Protein AF-A0A3D8Y677-F1 (afdb_monomer_lite)

Structure (mmCIF, N/CA/C/O backbone):
data_AF-A0A3D8Y677-F1
#
_entry.id   AF-A0A3D8Y677-F1
#
loop_
_atom_site.group_PDB
_atom_site.id
_atom_site.type_symbol
_atom_site.label_atom_id
_atom_site.label_alt_id
_atom_site.label_comp_id
_atom_site.label_asym_id
_atom_site.label_entity_id
_atom_site.label_seq_id
_atom_site.pdbx_PDB_ins_code
_atom_site.Cartn_x
_atom_site.Cartn_y
_atom_site.Cartn_z
_atom_site.occupancy
_atom_site.B_iso_or_equiv
_atom_site.auth_seq_id
_atom_site.auth_comp_id
_atom_site.auth_asym_id
_atom_site.auth_atom_id
_atom_site.pdbx_PDB_model_num
ATOM 1 N N . MET A 1 1 ? 23.833 13.601 5.632 1.00 62.75 1 MET A N 1
ATOM 2 C CA . MET A 1 1 ? 23.548 13.917 4.213 1.00 62.75 1 MET A CA 1
ATOM 3 C C . MET A 1 1 ? 23.800 12.700 3.325 1.00 62.75 1 MET A C 1
ATOM 5 O O . MET A 1 1 ? 22.921 12.336 2.561 1.00 62.75 1 MET A O 1
ATOM 9 N N . GLU A 1 2 ? 24.917 11.999 3.527 1.00 74.69 2 GLU A N 1
ATOM 10 C CA . GLU A 1 2 ? 25.313 10.793 2.782 1.00 74.69 2 GLU A CA 1
ATOM 11 C C . GLU A 1 2 ? 24.288 9.637 2.808 1.00 74.69 2 GLU A C 1
ATOM 13 O O . GLU A 1 2 ? 23.887 9.161 1.751 1.00 74.69 2 GLU A O 1
ATOM 18 N N . LYS A 1 3 ? 23.751 9.259 3.982 1.00 78.69 3 LYS A N 1
ATOM 19 C CA . LYS A 1 3 ? 22.740 8.181 4.108 1.00 78.69 3 LYS A CA 1
ATOM 20 C C . LYS A 1 3 ? 21.454 8.449 3.307 1.00 78.69 3 LYS A C 1
ATOM 22 O O . LYS A 1 3 ? 20.905 7.535 2.703 1.00 78.69 3 LYS A O 1
ATOM 27 N N . LYS A 1 4 ? 20.982 9.705 3.264 1.00 79.94 4 LYS A N 1
ATOM 28 C CA . LYS A 1 4 ? 19.792 10.083 2.472 1.00 79.94 4 LYS A CA 1
ATOM 29 C C . LYS A 1 4 ? 20.047 9.923 0.973 1.00 79.94 4 LYS A C 1
ATOM 31 O O . LYS A 1 4 ? 19.182 9.424 0.267 1.00 79.94 4 LYS A O 1
ATOM 36 N N . MET A 1 5 ? 21.235 10.312 0.513 1.00 83.94 5 MET A N 1
ATOM 37 C CA . MET A 1 5 ? 21.633 10.174 -0.889 1.00 83.94 5 MET A CA 1
ATOM 38 C C . MET A 1 5 ? 21.782 8.702 -1.293 1.00 83.94 5 MET A C 1
ATOM 40 O O . MET A 1 5 ? 21.284 8.306 -2.341 1.00 83.94 5 MET A O 1
ATOM 44 N N . GLN A 1 6 ? 22.383 7.873 -0.433 1.00 85.88 6 GLN A N 1
ATOM 45 C CA . GLN A 1 6 ? 22.476 6.427 -0.659 1.00 85.88 6 GLN A CA 1
ATOM 46 C C . GLN A 1 6 ? 21.091 5.769 -0.736 1.00 85.88 6 GLN A C 1
ATOM 48 O O . GLN A 1 6 ? 20.845 4.963 -1.627 1.00 85.88 6 GLN A O 1
ATOM 53 N N . MET A 1 7 ? 20.159 6.143 0.148 1.00 86.06 7 MET A N 1
ATOM 54 C CA . MET A 1 7 ? 18.782 5.642 0.085 1.00 86.06 7 MET A CA 1
ATOM 55 C C . MET A 1 7 ? 18.056 6.093 -1.181 1.00 86.06 7 MET A C 1
ATOM 57 O O . MET A 1 7 ? 17.383 5.276 -1.801 1.00 86.06 7 MET A O 1
ATOM 61 N N . ALA A 1 8 ? 18.223 7.348 -1.605 1.00 86.19 8 ALA A N 1
ATOM 62 C CA . ALA A 1 8 ? 17.647 7.826 -2.860 1.00 86.19 8 A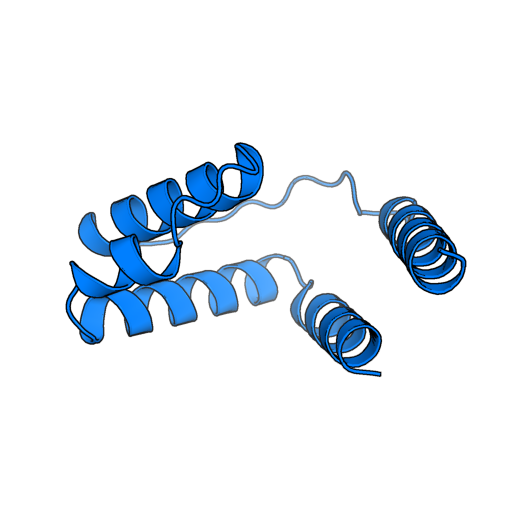LA A CA 1
ATOM 63 C C . ALA A 1 8 ? 18.128 6.991 -4.061 1.00 86.19 8 ALA A C 1
ATOM 65 O O . ALA A 1 8 ? 17.302 6.542 -4.849 1.00 86.19 8 ALA A O 1
ATOM 66 N N . LEU A 1 9 ? 19.430 6.690 -4.130 1.00 89.19 9 LEU A N 1
ATOM 67 C CA . LEU A 1 9 ? 20.018 5.859 -5.187 1.00 89.19 9 LEU A CA 1
ATOM 68 C C . LEU A 1 9 ? 19.463 4.421 -5.188 1.00 89.19 9 LEU A C 1
ATOM 70 O O . LEU A 1 9 ? 19.210 3.845 -6.246 1.00 89.19 9 LEU A O 1
ATOM 74 N N . VAL A 1 10 ? 19.258 3.832 -4.003 1.00 89.56 10 VAL A N 1
ATOM 75 C CA . VAL A 1 10 ? 18.655 2.495 -3.864 1.00 89.56 10 VAL A CA 1
ATOM 76 C C . VAL A 1 10 ? 17.223 2.492 -4.393 1.00 89.56 10 VAL A C 1
ATOM 78 O O . VAL A 1 10 ? 16.865 1.604 -5.165 1.00 89.56 10 VAL A O 1
ATOM 81 N N . TYR A 1 11 ? 16.417 3.486 -4.013 1.00 87.69 11 TYR A N 1
ATOM 82 C CA . TYR A 1 11 ? 15.053 3.624 -4.522 1.00 87.69 11 TYR A CA 1
ATOM 83 C C . TYR A 1 11 ? 15.043 3.819 -6.037 1.00 87.69 11 TYR A C 1
ATOM 85 O O . TYR A 1 11 ? 14.334 3.094 -6.722 1.00 87.69 11 TYR A O 1
ATOM 93 N N . GLU A 1 12 ? 15.863 4.725 -6.566 1.00 87.75 12 GLU A N 1
ATOM 94 C CA . GLU A 1 12 ? 15.979 4.967 -8.007 1.00 87.75 12 GLU A CA 1
ATOM 95 C C . GLU A 1 12 ? 16.312 3.677 -8.768 1.00 87.75 12 GLU A C 1
ATOM 97 O O . GLU A 1 12 ? 15.594 3.291 -9.686 1.00 87.75 12 GLU A O 1
ATOM 102 N N . THR A 1 13 ? 17.322 2.935 -8.308 1.00 90.44 13 THR A N 1
ATOM 103 C CA . THR A 1 13 ? 17.730 1.667 -8.928 1.00 90.44 13 THR A CA 1
ATOM 104 C C . THR A 1 13 ? 16.604 0.629 -8.911 1.00 90.44 13 THR A C 1
ATOM 106 O O . THR A 1 13 ? 16.360 -0.038 -9.916 1.00 90.44 13 THR A O 1
ATOM 109 N N . LEU A 1 14 ? 15.898 0.485 -7.784 1.00 88.56 14 LEU A N 1
ATOM 110 C CA . LEU A 1 14 ? 14.788 -0.464 -7.661 1.00 88.56 14 LEU A CA 1
ATOM 111 C C . LEU A 1 14 ? 13.611 -0.076 -8.562 1.00 88.56 14 LEU A C 1
ATOM 113 O O . LEU A 1 14 ? 13.051 -0.947 -9.226 1.00 88.56 14 LEU A O 1
ATOM 117 N N . LEU A 1 15 ? 13.270 1.213 -8.623 1.00 86.25 15 LEU A N 1
ATOM 118 C CA . LEU A 1 15 ? 12.177 1.738 -9.443 1.00 86.25 15 LEU A CA 1
ATOM 119 C C . LEU A 1 15 ? 12.475 1.675 -10.953 1.00 86.25 15 LEU A C 1
ATOM 121 O O . LEU A 1 15 ? 11.541 1.664 -11.747 1.00 86.25 15 LEU A O 1
ATOM 125 N N . CYS A 1 16 ? 13.744 1.567 -11.356 1.00 89.56 16 CYS A N 1
ATOM 126 C CA . CYS A 1 16 ? 14.146 1.310 -12.744 1.00 89.56 16 CYS A CA 1
ATOM 127 C C . CYS A 1 16 ? 14.048 -0.170 -13.166 1.00 89.56 16 CYS A C 1
ATOM 129 O O . CYS A 1 16 ? 14.348 -0.495 -14.317 1.00 89.56 16 CYS A O 1
ATOM 131 N N . SER A 1 17 ? 13.664 -1.081 -12.265 1.00 87.62 17 SER A N 1
ATOM 132 C CA . SER A 1 17 ? 13.546 -2.506 -12.596 1.00 87.62 17 SER A CA 1
ATOM 133 C C . SER A 1 17 ? 12.425 -2.7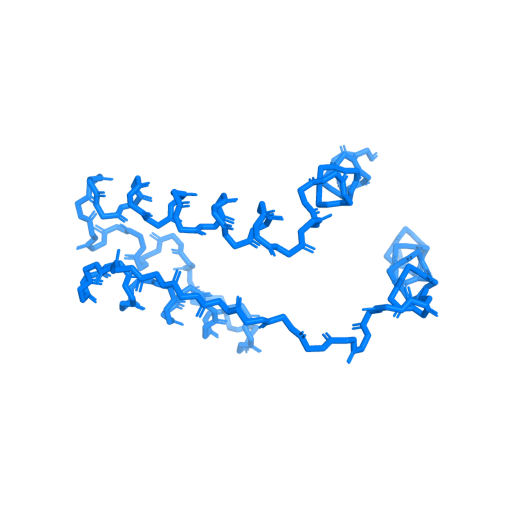55 -13.619 1.00 87.62 17 SER A C 1
ATOM 135 O O . SER A 1 17 ? 11.384 -2.092 -13.559 1.00 87.62 17 SER A O 1
ATOM 137 N N . PRO A 1 18 ? 12.581 -3.731 -14.537 1.00 86.25 18 PRO A N 1
ATOM 138 C CA . PRO A 1 18 ? 11.504 -4.133 -15.439 1.00 86.25 18 PRO A CA 1
ATOM 139 C C . PRO A 1 18 ? 10.221 -4.465 -14.667 1.00 86.25 18 PRO A C 1
ATOM 141 O O . PRO A 1 18 ? 10.278 -5.101 -13.616 1.00 86.25 18 PRO A O 1
ATOM 144 N N . GLY A 1 19 ? 9.076 -4.034 -15.190 1.00 87.81 19 GLY A N 1
ATOM 145 C CA . GLY A 1 19 ? 7.763 -4.261 -14.583 1.00 87.81 19 GLY A CA 1
ATOM 146 C C . GLY A 1 19 ? 7.282 -3.169 -13.620 1.00 87.81 19 GLY A C 1
ATOM 147 O O . GLY A 1 19 ? 6.099 -3.114 -13.305 1.00 87.81 19 GLY A O 1
ATOM 148 N N . MET A 1 20 ? 8.137 -2.228 -13.200 1.00 90.69 20 MET A N 1
ATOM 149 C CA . MET A 1 20 ? 7.734 -1.143 -12.281 1.00 90.69 20 MET A CA 1
ATOM 150 C C . MET A 1 20 ? 6.840 -0.067 -12.922 1.00 90.69 20 MET A C 1
ATOM 152 O O . MET A 1 20 ? 6.268 0.760 -12.217 1.00 90.69 20 MET A O 1
ATOM 156 N N . SER A 1 21 ? 6.717 -0.065 -14.252 1.00 88.94 21 SER A N 1
ATOM 157 C CA . SER A 1 21 ? 5.764 0.772 -15.001 1.00 88.94 21 SER A CA 1
ATOM 158 C C . SER A 1 21 ? 4.536 -0.007 -15.484 1.00 88.94 21 SER A C 1
ATOM 160 O O . SER A 1 21 ? 3.689 0.559 -16.177 1.00 88.94 21 SER A O 1
ATOM 162 N N . ASP A 1 22 ? 4.433 -1.294 -15.140 1.00 91.44 22 ASP A N 1
ATOM 163 C CA . ASP A 1 22 ? 3.307 -2.122 -15.553 1.00 91.44 22 ASP A CA 1
ATOM 164 C C . ASP A 1 22 ? 2.044 -1.714 -14.790 1.00 91.44 22 ASP A C 1
ATOM 166 O O . ASP A 1 22 ? 2.067 -1.331 -13.619 1.00 91.44 22 ASP A O 1
ATOM 170 N N . THR A 1 23 ? 0.900 -1.792 -15.467 1.00 90.31 23 THR A N 1
ATOM 171 C CA . THR A 1 23 ? -0.386 -1.472 -14.843 1.00 90.31 23 THR A CA 1
ATOM 172 C C . THR A 1 23 ? -0.920 -2.681 -14.085 1.00 90.31 23 THR A C 1
ATOM 174 O O . THR A 1 23 ? -1.085 -3.757 -14.657 1.00 90.31 23 THR A O 1
ATOM 177 N N . VAL A 1 24 ? -1.281 -2.484 -12.817 1.00 90.00 24 VAL A N 1
ATOM 178 C CA . VAL A 1 24 ? -1.935 -3.501 -11.984 1.00 90.00 24 VAL A CA 1
ATOM 179 C C . VAL A 1 24 ? -3.413 -3.156 -11.820 1.00 90.00 24 VAL A C 1
ATOM 181 O O . VAL A 1 24 ? -3.764 -2.048 -11.413 1.00 90.00 24 VAL A O 1
ATOM 184 N N . LYS A 1 25 ? -4.305 -4.111 -12.110 1.00 90.00 25 LYS A N 1
ATOM 185 C CA . LYS A 1 25 ? -5.737 -3.964 -11.823 1.00 90.00 25 LYS A CA 1
ATOM 186 C C . LYS A 1 25 ? -6.001 -4.279 -10.352 1.00 90.00 25 LYS A C 1
ATOM 188 O O . LYS A 1 25 ? -5.833 -5.416 -9.922 1.00 90.00 25 LYS A O 1
ATOM 193 N N . LEU A 1 26 ? -6.495 -3.294 -9.610 1.00 88.81 26 LEU A N 1
ATOM 194 C CA . LEU A 1 26 ? -6.919 -3.454 -8.221 1.00 88.81 26 LEU A CA 1
ATOM 195 C C . LEU A 1 26 ? -8.447 -3.364 -8.142 1.00 88.81 26 LEU A C 1
ATOM 197 O O . LEU A 1 26 ? -9.028 -2.332 -8.464 1.00 88.81 26 LEU A O 1
ATOM 201 N N . ASP A 1 27 ? -9.091 -4.457 -7.735 1.00 89.81 27 ASP A N 1
ATOM 202 C CA . ASP A 1 27 ? -10.533 -4.520 -7.468 1.00 89.81 27 ASP A CA 1
ATOM 203 C C . ASP A 1 27 ? -10.753 -4.937 -6.008 1.00 89.81 27 ASP A C 1
ATOM 205 O O . ASP A 1 27 ? -10.203 -5.947 -5.540 1.00 89.81 27 ASP A O 1
ATOM 209 N N . MET A 1 28 ? -11.463 -4.096 -5.254 1.00 88.81 28 MET A N 1
ATOM 210 C CA . MET A 1 28 ? -11.588 -4.176 -3.797 1.00 88.81 28 MET A CA 1
ATOM 211 C C . MET A 1 28 ? -12.926 -3.583 -3.349 1.00 88.81 28 MET A C 1
ATOM 213 O O . MET A 1 28 ? -13.386 -2.578 -3.889 1.00 88.81 28 MET A O 1
ATOM 217 N N . ARG A 1 29 ? -13.534 -4.170 -2.315 1.00 91.62 29 ARG A N 1
ATOM 218 C CA . ARG A 1 29 ? -14.705 -3.601 -1.634 1.00 91.62 29 ARG A CA 1
ATOM 219 C C . ARG A 1 29 ? -14.261 -3.054 -0.289 1.00 91.62 29 ARG A C 1
ATOM 221 O O . ARG A 1 29 ? -13.766 -3.815 0.531 1.00 91.62 29 ARG A O 1
ATOM 228 N N . VAL A 1 30 ? -14.440 -1.755 -0.089 1.00 91.31 30 VAL A N 1
ATOM 229 C CA . VAL A 1 30 ? -13.930 -1.025 1.078 1.00 91.31 30 VAL A CA 1
ATOM 230 C C . VAL A 1 30 ? -14.971 -0.030 1.574 1.00 91.31 30 VAL A C 1
ATOM 232 O O . VAL A 1 30 ? -15.780 0.480 0.788 1.00 91.31 30 VAL A O 1
ATOM 235 N N . SER A 1 31 ? -14.976 0.252 2.873 1.00 93.81 31 SER A N 1
ATOM 236 C CA . SER A 1 31 ? -15.879 1.238 3.452 1.00 93.81 31 SER A CA 1
ATOM 237 C C . SER A 1 31 ? -15.509 2.666 3.035 1.00 93.81 31 SER A C 1
ATOM 239 O O . SER A 1 31 ? -14.353 3.006 2.770 1.00 93.81 31 SER A O 1
ATOM 241 N N . ARG A 1 32 ? -16.510 3.557 3.023 1.00 93.94 32 ARG A N 1
ATOM 2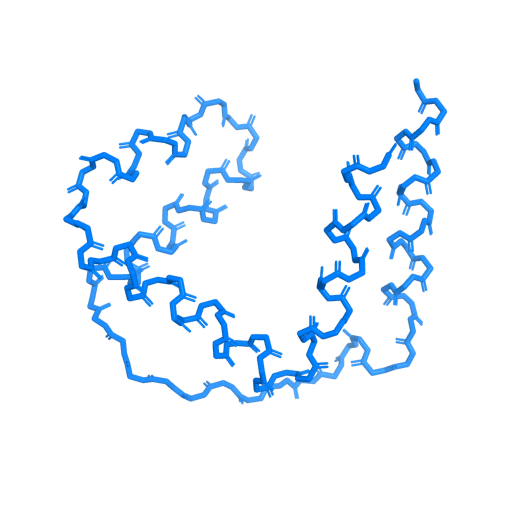42 C CA . ARG A 1 32 ? -16.279 4.992 2.781 1.00 93.94 32 ARG A CA 1
ATOM 243 C C . ARG A 1 32 ? -15.361 5.613 3.837 1.00 93.94 32 ARG A C 1
ATOM 245 O O . ARG A 1 32 ? -14.596 6.511 3.504 1.00 93.94 32 ARG A O 1
ATOM 252 N N . LYS A 1 33 ? -15.430 5.134 5.088 1.00 92.06 33 LYS A N 1
ATOM 253 C CA . LYS A 1 33 ? -14.577 5.611 6.186 1.00 92.06 33 LYS A CA 1
ATOM 254 C C . LYS A 1 33 ? -13.106 5.285 5.902 1.00 92.06 33 LYS A C 1
ATOM 256 O O . LYS A 1 33 ? -12.269 6.179 5.982 1.00 92.06 33 LYS A O 1
ATOM 261 N N . ALA A 1 34 ? -12.810 4.047 5.502 1.00 91.06 34 ALA A N 1
ATOM 262 C CA . ALA A 1 34 ? -11.449 3.621 5.186 1.00 91.06 34 ALA A CA 1
ATOM 263 C C . ALA A 1 34 ? -10.871 4.366 3.972 1.00 91.06 34 ALA A C 1
ATOM 265 O O . ALA A 1 34 ? -9.715 4.783 4.005 1.00 91.06 34 ALA A O 1
ATOM 266 N N . LEU A 1 35 ? -11.682 4.613 2.934 1.00 92.38 35 LEU A N 1
ATOM 267 C C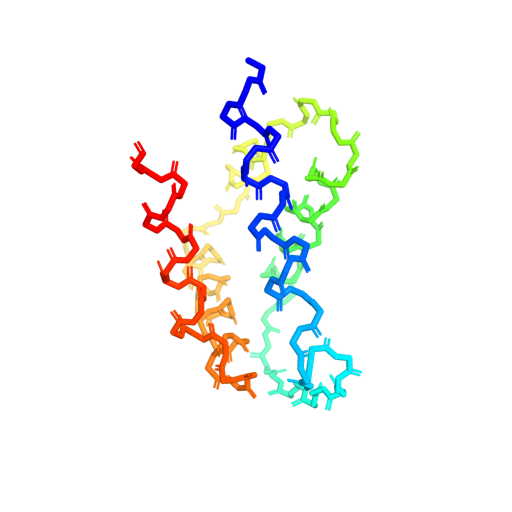A . LEU A 1 35 ? -11.268 5.435 1.787 1.00 92.38 35 LEU A CA 1
ATOM 268 C C . LEU A 1 35 ? -10.955 6.882 2.174 1.00 92.38 35 LEU A C 1
ATOM 270 O O . LEU A 1 35 ? -9.983 7.444 1.676 1.00 92.38 35 LEU A O 1
ATOM 274 N N . LEU A 1 36 ? -11.754 7.482 3.060 1.00 91.56 36 LEU A N 1
ATOM 275 C CA . LEU A 1 36 ? -11.514 8.847 3.524 1.00 91.56 36 LEU A CA 1
ATOM 276 C C . LEU A 1 36 ? -10.213 8.941 4.332 1.00 91.56 36 LEU A C 1
ATOM 278 O O . LEU A 1 36 ? -9.429 9.865 4.125 1.00 91.56 36 LEU A O 1
ATOM 282 N N . LEU A 1 37 ? -9.957 7.959 5.203 1.00 90.19 37 LEU A N 1
ATOM 283 C CA . LEU A 1 37 ? -8.703 7.876 5.949 1.00 90.19 37 LEU A CA 1
ATOM 284 C C . LEU A 1 37 ? -7.501 7.663 5.014 1.00 90.19 37 LEU A C 1
ATOM 286 O O . LEU A 1 37 ? -6.476 8.312 5.202 1.00 90.19 37 LEU A O 1
ATOM 290 N N . LEU A 1 38 ? -7.626 6.808 3.991 1.00 91.06 38 LEU A N 1
ATOM 291 C CA . LEU A 1 38 ? -6.581 6.610 2.981 1.00 91.06 38 LEU A CA 1
ATOM 292 C C . LEU A 1 38 ? -6.261 7.913 2.238 1.00 91.06 38 LEU A C 1
ATOM 294 O O . LEU A 1 38 ? -5.090 8.263 2.110 1.00 91.06 38 LEU A O 1
ATOM 298 N N . ALA A 1 39 ? -7.286 8.632 1.771 1.00 89.62 39 ALA A N 1
ATOM 299 C CA . ALA A 1 39 ? -7.113 9.892 1.053 1.00 89.62 39 ALA A CA 1
ATOM 300 C C . ALA A 1 39 ? -6.381 10.928 1.916 1.00 89.62 39 ALA A C 1
ATOM 302 O O . ALA A 1 39 ? -5.337 11.437 1.515 1.00 89.62 39 ALA A O 1
ATOM 303 N N . ALA A 1 40 ? -6.862 11.146 3.141 1.00 85.44 40 ALA A N 1
ATOM 304 C CA . ALA A 1 40 ? -6.250 12.088 4.071 1.00 85.44 40 ALA A CA 1
ATOM 305 C C . ALA A 1 40 ? -4.811 11.686 4.459 1.00 85.44 40 ALA A C 1
ATOM 307 O O . ALA A 1 40 ? -3.934 12.544 4.579 1.00 85.44 40 ALA A O 1
ATOM 308 N N . ALA A 1 41 ? -4.530 10.384 4.604 1.00 84.12 41 ALA A N 1
ATOM 309 C CA . ALA A 1 41 ? -3.176 9.896 4.854 1.00 84.12 41 ALA A CA 1
ATOM 310 C C . ALA A 1 41 ? -2.233 10.196 3.676 1.00 84.12 41 ALA A C 1
ATOM 312 O O . ALA A 1 41 ? -1.127 10.684 3.898 1.00 84.12 41 ALA A O 1
ATOM 313 N N . VAL A 1 42 ? -2.661 9.962 2.431 1.00 86.62 42 VAL A N 1
ATOM 314 C CA . VAL A 1 42 ? -1.854 10.256 1.234 1.00 86.62 42 VAL A CA 1
ATOM 315 C C . VAL A 1 42 ? -1.626 11.758 1.065 1.00 86.62 42 VAL A C 1
ATOM 317 O O . VAL A 1 42 ? -0.490 12.174 0.843 1.00 86.62 42 VAL A O 1
ATOM 320 N N . GLU A 1 43 ? -2.667 12.578 1.215 1.00 85.62 43 GLU A N 1
ATOM 321 C CA . GLU A 1 43 ? -2.571 14.040 1.103 1.00 85.62 43 GLU A CA 1
ATOM 322 C C . GLU A 1 43 ? -1.566 14.620 2.106 1.00 85.62 43 GLU A C 1
ATOM 324 O O . GLU A 1 43 ? -0.696 15.399 1.708 1.00 85.62 43 GLU A O 1
ATOM 329 N N . SER A 1 44 ? -1.600 14.157 3.364 1.00 80.38 44 SER A N 1
ATOM 330 C CA . SER A 1 44 ? -0.647 14.596 4.396 1.00 80.38 44 SER A CA 1
ATOM 331 C C . SER A 1 44 ? 0.814 14.320 4.016 1.00 80.38 44 SER A C 1
ATOM 333 O O . SER A 1 44 ? 1.687 15.153 4.244 1.00 80.38 44 SER A O 1
ATOM 335 N N . GLN A 1 45 ? 1.090 13.172 3.386 1.00 79.62 45 GLN A N 1
ATOM 336 C CA . GLN A 1 45 ? 2.443 12.802 2.961 1.00 79.62 45 GLN A CA 1
ATOM 337 C C . GLN A 1 45 ? 2.897 13.564 1.709 1.00 79.62 45 GLN A C 1
ATOM 339 O O . GLN A 1 45 ? 4.080 13.867 1.577 1.00 79.62 45 GLN A O 1
ATOM 344 N N . LEU A 1 46 ? 1.982 13.886 0.789 1.00 80.94 46 LEU A N 1
ATOM 345 C CA . LEU A 1 46 ? 2.309 14.616 -0.441 1.00 80.94 46 LEU A CA 1
ATOM 346 C C . LEU A 1 46 ? 2.575 16.101 -0.195 1.00 80.94 46 LEU A C 1
ATOM 348 O O . LEU A 1 46 ? 3.440 16.684 -0.849 1.00 80.94 46 LEU A O 1
ATOM 352 N N . GLN A 1 47 ? 1.840 16.720 0.727 1.00 79.31 47 GLN A N 1
ATOM 353 C CA . GLN A 1 47 ? 1.943 18.158 0.963 1.00 79.31 47 GLN A CA 1
ATOM 354 C C . GLN A 1 47 ? 3.190 18.550 1.771 1.00 79.31 47 GLN A C 1
ATOM 356 O O . GLN A 1 47 ? 3.510 19.734 1.816 1.00 79.31 47 GLN A O 1
ATOM 361 N N . ASN A 1 48 ? 3.934 17.595 2.363 1.00 62.47 48 ASN A N 1
ATOM 362 C CA . ASN A 1 48 ? 5.077 17.849 3.268 1.00 62.47 48 ASN A CA 1
ATOM 363 C C . ASN A 1 48 ? 4.765 18.858 4.392 1.00 62.47 48 ASN A C 1
ATOM 365 O O . ASN A 1 48 ? 5.666 19.353 5.074 1.00 62.47 48 ASN A O 1
ATOM 369 N N . GLU A 1 49 ? 3.492 19.183 4.591 1.00 56.00 49 GLU A N 1
ATOM 370 C CA . GLU A 1 49 ? 3.044 19.955 5.722 1.00 56.00 49 GLU A CA 1
ATOM 371 C C . GLU A 1 49 ? 3.073 19.004 6.909 1.00 56.00 49 GLU A C 1
ATOM 373 O O . GLU A 1 49 ? 2.641 17.856 6.813 1.00 56.00 49 GLU A O 1
ATOM 378 N N . ASN A 1 50 ? 3.567 19.478 8.051 1.00 52.09 50 ASN A N 1
ATOM 379 C CA . ASN A 1 50 ? 3.437 18.791 9.337 1.00 52.09 50 ASN A CA 1
ATOM 380 C C . ASN A 1 50 ? 1.957 18.717 9.785 1.00 52.09 50 ASN A C 1
ATOM 382 O O . ASN A 1 50 ? 1.654 18.898 10.962 1.00 52.09 50 ASN A O 1
ATOM 386 N N . ALA A 1 51 ? 1.015 18.520 8.860 1.00 53.00 51 ALA A N 1
ATOM 387 C CA . ALA A 1 51 ? -0.300 18.015 9.165 1.00 53.00 51 ALA A CA 1
ATOM 388 C C . ALA A 1 51 ? -0.065 16.618 9.731 1.00 53.00 51 ALA A C 1
ATOM 390 O O . ALA A 1 51 ? 0.177 15.664 8.992 1.00 53.00 51 ALA A O 1
ATOM 391 N N . ASP A 1 52 ? -0.019 16.541 11.059 1.00 56.28 52 ASP A N 1
ATOM 392 C CA . ASP A 1 52 ? 0.183 15.316 11.812 1.00 56.28 52 ASP A CA 1
ATOM 393 C C . ASP A 1 52 ? -0.751 14.249 11.227 1.00 56.28 52 ASP A C 1
ATOM 395 O O . ASP A 1 52 ? -1.962 14.254 11.454 1.00 56.28 52 ASP A O 1
ATOM 399 N N . ALA A 1 53 ? -0.208 13.301 10.462 1.00 52.25 53 ALA A N 1
ATOM 400 C CA . ALA A 1 53 ? -0.970 12.139 10.006 1.00 52.25 53 ALA A CA 1
ATOM 401 C C . ALA A 1 53 ? -1.574 11.387 11.217 1.00 52.25 53 ALA A C 1
ATOM 403 O O . ALA A 1 53 ? -2.607 10.721 11.117 1.00 52.25 53 ALA A O 1
ATOM 404 N N . ALA A 1 54 ? -0.959 11.567 12.394 1.00 56.50 54 ALA A N 1
ATOM 405 C CA . ALA A 1 54 ? -1.480 11.176 13.695 1.00 56.50 54 ALA A CA 1
ATOM 406 C C . ALA A 1 54 ? -2.825 11.845 14.056 1.00 56.50 54 ALA A C 1
ATOM 408 O O . ALA A 1 54 ? -3.685 11.183 14.638 1.00 56.50 54 ALA A O 1
ATOM 409 N N . THR A 1 55 ? -3.049 13.111 13.686 1.00 62.97 55 THR A N 1
ATOM 410 C CA . THR A 1 55 ? -4.291 13.854 13.951 1.00 62.97 55 THR A CA 1
ATOM 411 C C . THR A 1 55 ? -5.465 13.262 13.186 1.00 62.97 55 THR A C 1
ATOM 413 O O . THR A 1 55 ? -6.529 13.070 13.765 1.00 62.97 55 THR A O 1
ATOM 416 N N . VAL A 1 56 ? -5.269 12.899 11.914 1.00 66.50 56 VAL A N 1
ATOM 417 C CA . VAL A 1 56 ? -6.338 12.297 11.106 1.00 66.50 56 VAL A CA 1
ATOM 418 C C . VAL A 1 56 ? -6.724 10.930 11.664 1.00 66.50 56 VAL A C 1
ATOM 420 O O . VAL A 1 56 ? -7.909 10.667 11.845 1.00 66.50 56 VAL A O 1
ATOM 423 N N . LYS A 1 57 ? -5.742 10.088 12.016 1.00 69.31 57 LYS A N 1
ATOM 424 C CA . LYS A 1 57 ? -5.987 8.762 12.609 1.00 69.31 57 LYS A CA 1
ATOM 425 C C . LYS A 1 57 ? -6.825 8.842 13.892 1.00 69.31 57 LYS A C 1
ATOM 427 O O . LYS A 1 57 ? -7.649 7.964 14.122 1.00 69.31 57 LYS A O 1
ATOM 432 N N . GLY A 1 58 ? -6.652 9.898 14.692 1.00 74.56 58 GLY A N 1
ATOM 433 C CA . GLY A 1 58 ? -7.393 10.119 15.938 1.00 74.56 58 GLY A CA 1
ATOM 434 C C . GLY A 1 58 ? -8.897 10.374 15.772 1.00 74.56 58 GLY A C 1
ATOM 435 O O . GLY A 1 58 ? -9.637 10.220 16.740 1.00 74.56 58 GLY A O 1
ATOM 436 N N . PHE A 1 59 ? -9.369 10.725 14.571 1.00 79.75 59 PHE A N 1
ATOM 437 C CA . PHE A 1 59 ? -10.798 10.927 14.298 1.0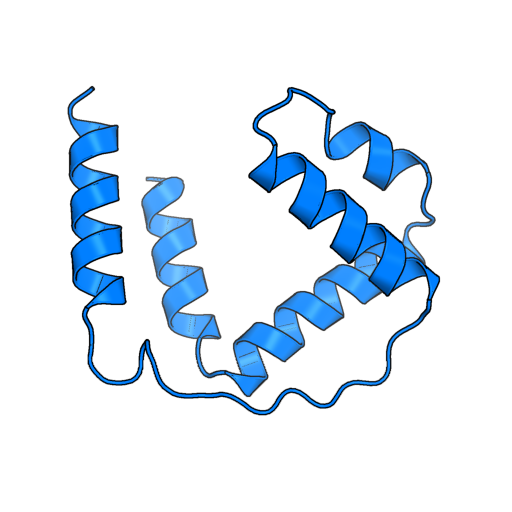0 79.75 59 PHE A CA 1
ATOM 438 C C . PHE A 1 59 ? -11.542 9.649 13.895 1.00 79.75 59 PHE A C 1
ATOM 440 O O . PHE A 1 59 ? -12.770 9.667 13.803 1.00 79.75 59 PHE A O 1
ATOM 447 N N . PHE A 1 60 ? -10.826 8.551 13.640 1.00 83.88 60 PHE A N 1
ATOM 448 C CA . PHE A 1 60 ? -11.415 7.297 13.180 1.00 83.88 60 PHE A CA 1
ATOM 449 C C . PHE A 1 60 ? -11.363 6.216 14.261 1.00 83.88 60 PHE A C 1
ATOM 451 O O . PHE A 1 60 ? -10.440 6.138 15.069 1.00 83.88 60 PHE A O 1
ATOM 458 N N . GLU A 1 61 ? -12.376 5.353 14.253 1.00 87.62 61 GLU A N 1
ATOM 459 C CA . GLU A 1 61 ? -12.462 4.189 15.135 1.00 87.62 61 GLU A CA 1
ATOM 460 C C . GLU A 1 61 ? -11.381 3.154 14.776 1.00 87.62 61 GLU A C 1
ATOM 462 O O . GLU A 1 61 ? -10.965 3.055 13.617 1.00 87.62 61 GLU A O 1
ATOM 467 N N . MET A 1 62 ? -10.967 2.332 15.751 1.00 87.38 62 MET A N 1
ATOM 468 C CA . MET A 1 62 ? -9.958 1.278 15.539 1.00 87.38 62 MET A CA 1
ATOM 469 C C . MET A 1 62 ? -10.309 0.348 14.373 1.00 87.38 62 MET A C 1
ATOM 471 O O . MET A 1 62 ? -9.437 0.022 13.577 1.00 87.38 62 MET A O 1
ATOM 475 N N . GLU A 1 63 ? -11.588 0.004 14.208 1.00 89.44 63 GLU A N 1
ATOM 476 C CA . GLU A 1 63 ? -12.064 -0.831 13.099 1.00 89.44 63 GLU A CA 1
ATOM 477 C C . GLU A 1 63 ? -11.720 -0.232 11.725 1.00 89.44 63 GLU A C 1
ATOM 479 O O . GLU A 1 63 ? -11.310 -0.951 10.816 1.00 89.44 63 GLU A O 1
ATOM 484 N N . THR A 1 64 ? -11.824 1.093 11.570 1.00 90.38 64 THR A N 1
ATOM 485 C CA . THR A 1 64 ? -11.498 1.759 10.298 1.00 90.38 64 THR A CA 1
ATOM 486 C C . THR A 1 64 ? -9.994 1.721 10.022 1.00 90.38 64 THR A C 1
ATOM 488 O O . THR A 1 64 ? -9.573 1.581 8.874 1.00 90.38 64 THR A O 1
ATOM 491 N N . VAL A 1 65 ? -9.174 1.831 11.070 1.00 89.38 65 VAL A N 1
ATOM 492 C CA . VAL A 1 65 ? -7.716 1.703 10.959 1.00 89.38 65 VAL A CA 1
ATOM 493 C C . VAL A 1 65 ? -7.334 0.278 10.561 1.00 89.38 65 VAL A C 1
ATOM 495 O O . VAL A 1 65 ? -6.540 0.100 9.643 1.00 89.38 65 VAL A O 1
ATOM 498 N N . GLU A 1 66 ? -7.922 -0.731 11.203 1.00 91.69 66 GLU A N 1
ATOM 499 C CA . GLU A 1 66 ? -7.685 -2.140 10.873 1.00 91.69 66 GLU A CA 1
ATOM 500 C C . GLU A 1 66 ? -8.137 -2.479 9.447 1.00 91.69 66 GLU A C 1
ATOM 502 O O . GLU A 1 66 ? -7.465 -3.226 8.736 1.00 91.69 66 GLU A O 1
ATOM 507 N N . GLU A 1 67 ? -9.265 -1.921 8.999 1.00 93.06 67 GLU A N 1
ATOM 508 C CA . GLU A 1 67 ? -9.711 -2.047 7.613 1.00 93.06 67 GLU A CA 1
ATOM 509 C C . GLU A 1 67 ? -8.689 -1.429 6.648 1.00 93.06 67 GLU A C 1
ATOM 511 O O . GLU A 1 67 ? -8.332 -2.061 5.656 1.00 93.06 67 GLU A O 1
ATOM 516 N N . LEU A 1 68 ? -8.152 -0.243 6.953 1.00 91.94 68 LEU A N 1
ATOM 517 C CA . LEU A 1 68 ? -7.111 0.381 6.136 1.00 91.94 68 LEU A CA 1
ATOM 518 C C . LEU A 1 68 ? -5.826 -0.457 6.079 1.00 91.94 68 LEU A C 1
ATOM 520 O O . LEU A 1 68 ? -5.241 -0.612 5.007 1.00 91.94 68 LEU A O 1
ATOM 524 N N . GLU A 1 69 ? -5.395 -1.034 7.199 1.00 91.19 69 GLU A N 1
ATOM 525 C CA . GLU A 1 69 ? -4.238 -1.936 7.229 1.00 91.19 69 GLU A CA 1
ATOM 526 C C . GLU A 1 69 ? -4.464 -3.175 6.349 1.00 91.19 69 GLU A C 1
ATOM 528 O O . GLU A 1 69 ? -3.565 -3.575 5.601 1.00 91.19 69 GLU A O 1
ATOM 533 N N . LYS A 1 70 ? -5.683 -3.736 6.353 1.00 93.12 70 LYS A N 1
ATOM 534 C CA . LYS A 1 70 ? -6.066 -4.826 5.440 1.00 93.12 70 LYS A CA 1
ATOM 535 C C . LYS A 1 70 ? -6.020 -4.386 3.979 1.00 93.12 70 LYS A C 1
ATOM 537 O O . LYS A 1 70 ? -5.487 -5.123 3.154 1.00 93.12 70 LYS A O 1
ATOM 542 N N . ILE A 1 71 ? -6.507 -3.183 3.663 1.00 93.62 71 ILE A N 1
ATOM 543 C CA . ILE A 1 71 ? -6.449 -2.618 2.307 1.00 93.62 71 ILE A CA 1
ATOM 544 C C . ILE A 1 71 ? -4.998 -2.526 1.827 1.00 93.62 71 ILE A C 1
ATOM 546 O O . ILE A 1 71 ? -4.686 -2.995 0.735 1.00 93.62 71 ILE A O 1
ATOM 550 N N . VAL A 1 72 ? -4.095 -1.978 2.646 1.00 92.81 72 VAL A N 1
ATOM 551 C CA . VAL A 1 72 ? -2.666 -1.879 2.307 1.00 92.81 72 VAL A CA 1
ATOM 552 C C . VAL A 1 72 ? -2.066 -3.267 2.061 1.00 92.81 72 VAL A C 1
ATOM 554 O O . VAL A 1 72 ? -1.367 -3.466 1.066 1.00 92.81 72 VAL A O 1
ATOM 557 N N . GLY A 1 73 ? -2.374 -4.242 2.921 1.00 93.50 73 GLY A N 1
ATOM 558 C CA . GLY A 1 73 ? -1.924 -5.624 2.753 1.00 93.50 73 GLY A CA 1
ATOM 55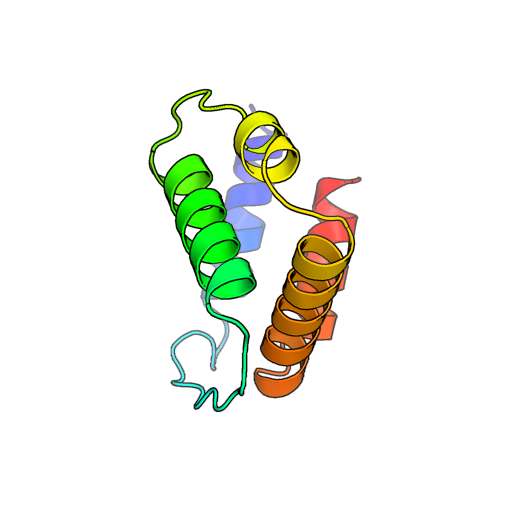9 C C . GLY A 1 73 ? -2.418 -6.262 1.452 1.00 93.50 73 GLY A C 1
ATOM 560 O O . GLY A 1 73 ? -1.635 -6.869 0.720 1.00 93.50 73 GLY A O 1
ATOM 561 N N . GLU A 1 74 ? -3.696 -6.086 1.119 1.00 93.12 74 GLU A N 1
ATOM 562 C CA . GLU A 1 74 ? -4.266 -6.593 -0.129 1.00 93.12 74 GLU A CA 1
ATOM 563 C C . GLU A 1 74 ? -3.675 -5.917 -1.372 1.00 93.12 74 GLU A C 1
ATOM 565 O O . GLU A 1 74 ? -3.428 -6.608 -2.358 1.00 93.12 74 GLU A O 1
ATOM 570 N N . ILE A 1 75 ? -3.423 -4.602 -1.346 1.00 94.31 75 ILE A N 1
ATOM 571 C CA . ILE A 1 75 ? -2.787 -3.881 -2.463 1.00 94.31 75 ILE A CA 1
ATOM 572 C C . ILE A 1 75 ? -1.399 -4.460 -2.733 1.00 94.31 75 ILE A C 1
ATOM 574 O O . ILE A 1 75 ? -1.074 -4.778 -3.878 1.00 94.31 75 ILE A O 1
ATOM 578 N N . LEU A 1 76 ? -0.593 -4.643 -1.684 1.00 94.25 76 LEU A N 1
ATOM 579 C CA . LEU A 1 76 ? 0.748 -5.216 -1.800 1.00 94.25 76 LEU A CA 1
ATOM 580 C C . LEU A 1 76 ? 0.710 -6.668 -2.285 1.00 94.25 76 LEU A C 1
ATOM 582 O O . LEU A 1 76 ? 1.549 -7.067 -3.091 1.00 94.25 76 LEU A O 1
ATOM 586 N N . SER A 1 77 ? -0.281 -7.442 -1.838 1.00 92.62 77 SER A N 1
ATOM 587 C CA . SER A 1 77 ? -0.453 -8.825 -2.277 1.00 92.62 77 SER A CA 1
ATOM 588 C C . SER A 1 77 ? -0.909 -8.925 -3.732 1.00 92.62 77 SER A C 1
ATOM 590 O O . SER A 1 77 ? -0.393 -9.764 -4.454 1.00 92.62 77 SER A O 1
ATOM 592 N N . LYS A 1 78 ? -1.868 -8.101 -4.171 1.00 91.81 78 LYS A N 1
ATOM 593 C CA . LYS A 1 78 ? -2.413 -8.128 -5.543 1.00 91.81 78 LYS A CA 1
ATOM 594 C C . LYS A 1 78 ? -1.460 -7.530 -6.581 1.00 91.81 78 LYS A C 1
ATOM 596 O O . LYS A 1 78 ? -1.666 -7.737 -7.770 1.00 91.81 78 LYS A O 1
ATOM 601 N N . SER A 1 79 ? -0.454 -6.780 -6.136 1.00 91.69 79 SER A N 1
ATOM 602 C CA . SER A 1 79 ? 0.608 -6.225 -6.983 1.00 91.69 79 SER A CA 1
ATOM 603 C C . SER A 1 79 ? 1.909 -7.031 -6.942 1.00 91.69 79 SER A C 1
ATOM 605 O O . SER A 1 79 ? 2.883 -6.621 -7.561 1.00 91.69 79 SER A O 1
ATOM 607 N N . ASP A 1 80 ? 1.955 -8.146 -6.201 1.00 90.44 80 ASP A N 1
ATOM 608 C CA . ASP A 1 80 ? 3.173 -8.933 -5.956 1.00 90.44 80 ASP A CA 1
ATOM 609 C C . ASP A 1 80 ? 4.340 -8.118 -5.344 1.00 90.44 80 ASP A C 1
ATOM 611 O O . ASP A 1 80 ? 5.507 -8.515 -5.386 1.00 90.44 80 ASP A O 1
ATOM 615 N N . LEU A 1 81 ? 4.033 -6.987 -4.692 1.00 93.00 81 LEU A N 1
ATOM 616 C CA . LEU A 1 81 ? 5.019 -6.072 -4.104 1.00 93.00 81 LEU A CA 1
ATOM 617 C C . LEU A 1 81 ? 5.286 -6.307 -2.612 1.00 93.00 81 LEU A C 1
ATOM 619 O O . LEU A 1 81 ? 6.201 -5.694 -2.059 1.00 93.00 81 LEU A O 1
ATOM 623 N N . SER A 1 82 ? 4.557 -7.206 -1.943 1.00 93.44 82 SER A N 1
ATOM 624 C CA . SER A 1 82 ? 4.727 -7.496 -0.505 1.00 93.44 82 SER A CA 1
ATOM 625 C C . SER A 1 82 ? 6.182 -7.771 -0.103 1.00 93.44 82 SER A C 1
ATOM 627 O O . SER A 1 82 ? 6.677 -7.234 0.892 1.00 93.44 82 SER A O 1
ATOM 629 N N . GLY A 1 83 ? 6.897 -8.580 -0.893 1.00 91.69 83 GLY A N 1
ATOM 630 C CA . GLY A 1 83 ? 8.294 -8.925 -0.622 1.00 91.69 83 GLY A CA 1
ATOM 631 C C . GLY A 1 83 ? 9.246 -7.737 -0.776 1.00 91.69 83 GLY A C 1
ATOM 632 O O . GLY A 1 83 ? 10.129 -7.541 0.062 1.00 91.69 83 GLY A O 1
ATOM 633 N N . LEU A 1 84 ? 9.054 -6.921 -1.819 1.00 90.88 84 LEU A N 1
ATOM 634 C CA . LEU A 1 84 ? 9.839 -5.703 -2.037 1.00 90.88 84 LEU A CA 1
ATOM 635 C C . LEU A 1 84 ? 9.592 -4.691 -0.914 1.00 90.88 84 LEU A C 1
ATOM 637 O O . LEU A 1 84 ? 10.544 -4.169 -0.335 1.00 90.88 84 LEU A O 1
ATOM 641 N N . HIS A 1 85 ? 8.327 -4.478 -0.553 1.00 91.81 85 HIS A N 1
ATOM 642 C CA . HIS A 1 85 ? 7.931 -3.568 0.516 1.00 91.81 85 HIS A CA 1
ATOM 643 C C . HIS A 1 85 ? 8.574 -3.938 1.862 1.00 91.81 85 HIS A C 1
ATOM 645 O O . HIS A 1 85 ? 9.126 -3.077 2.546 1.00 91.81 85 HIS A O 1
ATOM 651 N N . SER A 1 86 ? 8.588 -5.228 2.219 1.00 92.00 86 SER A N 1
ATOM 652 C CA . SER A 1 86 ? 9.249 -5.706 3.441 1.00 92.00 86 SER A CA 1
ATOM 653 C C . SER A 1 86 ? 10.757 -5.418 3.445 1.00 92.00 86 SER A C 1
ATOM 655 O O . SER A 1 86 ? 11.286 -4.904 4.432 1.00 92.00 86 SER A O 1
ATOM 657 N N . LYS A 1 87 ? 11.452 -5.680 2.328 1.00 90.00 87 LYS A N 1
ATOM 658 C CA . LYS A 1 87 ? 12.890 -5.391 2.198 1.00 90.00 87 LYS A CA 1
ATOM 659 C C . LYS A 1 87 ? 13.184 -3.894 2.328 1.00 90.00 87 LYS A C 1
ATOM 661 O O . LYS A 1 87 ? 14.115 -3.525 3.039 1.00 90.00 87 LYS A O 1
ATOM 666 N N . LEU A 1 88 ? 12.371 -3.043 1.699 1.00 89.12 88 LEU A N 1
ATOM 667 C CA . LEU A 1 88 ? 12.489 -1.585 1.798 1.00 89.12 88 LEU A CA 1
ATOM 668 C C . LEU A 1 88 ? 12.300 -1.085 3.235 1.00 89.12 88 LEU A C 1
ATOM 670 O O . LEU A 1 88 ? 13.072 -0.247 3.699 1.00 89.12 88 LEU A O 1
ATOM 674 N N . LYS A 1 89 ? 11.327 -1.638 3.968 1.00 88.56 89 LYS A N 1
ATOM 675 C CA . LYS A 1 89 ? 11.098 -1.295 5.378 1.00 88.56 89 LYS A CA 1
ATOM 676 C C . LYS A 1 89 ? 12.309 -1.632 6.251 1.00 88.56 89 LYS A C 1
ATOM 678 O O . LYS A 1 89 ? 12.737 -0.798 7.045 1.00 88.56 89 LYS A O 1
ATOM 683 N N . ASN A 1 90 ? 12.899 -2.813 6.064 1.00 87.44 90 ASN A N 1
ATOM 684 C CA . ASN A 1 90 ? 14.093 -3.226 6.809 1.00 87.44 90 ASN A CA 1
ATOM 685 C C . ASN A 1 90 ? 15.298 -2.315 6.519 1.00 87.44 90 ASN A C 1
ATOM 687 O O . ASN A 1 90 ? 16.068 -2.004 7.427 1.00 87.44 90 ASN A O 1
ATOM 691 N N . LEU A 1 91 ? 15.437 -1.847 5.274 1.00 84.38 91 LEU A N 1
ATOM 692 C CA . LEU A 1 91 ? 16.491 -0.907 4.878 1.00 84.38 91 LEU A CA 1
ATOM 693 C C . LEU A 1 91 ? 16.327 0.477 5.516 1.00 84.38 91 LEU A C 1
ATOM 695 O O . LEU A 1 91 ? 17.323 1.107 5.846 1.00 84.38 91 LEU A O 1
ATOM 699 N N . GLN A 1 92 ? 15.094 0.952 5.711 1.00 80.19 92 GLN A N 1
ATOM 700 C CA . GLN A 1 92 ? 14.839 2.230 6.386 1.00 80.19 92 GLN A CA 1
ATOM 701 C C . GLN A 1 92 ? 15.104 2.176 7.896 1.00 80.19 92 GLN A C 1
ATOM 703 O O . GLN A 1 92 ? 15.415 3.202 8.499 1.00 80.19 92 GLN A O 1
ATOM 708 N N . GLN A 1 93 ? 14.945 0.997 8.500 1.00 74.00 93 GLN A N 1
ATOM 709 C CA . GLN A 1 93 ? 15.140 0.767 9.934 1.00 74.00 93 GLN A CA 1
ATOM 710 C C . GLN A 1 93 ? 16.595 0.438 10.311 1.00 74.00 93 GLN A C 1
ATOM 712 O O . GLN A 1 93 ? 16.937 0.528 11.489 1.00 74.00 93 GLN A O 1
ATOM 717 N N . SER A 1 94 ? 17.431 0.077 9.330 1.00 57.44 94 SER A N 1
ATOM 718 C CA . SER A 1 94 ? 18.885 -0.129 9.474 1.00 57.44 94 SER A CA 1
ATOM 719 C C . SER A 1 94 ? 19.643 1.190 9.309 1.00 57.44 94 SER A C 1
ATOM 721 O O . SER A 1 94 ? 20.662 1.434 9.988 1.00 57.44 94 SER A O 1
#

Secondary structure (DSSP, 8-state):
-HHHHHHHHHHHHHHTSTTTT----------HHHHHHHHHHHHHHHS-----HHHHHTTS-HHHHHHHHHHHHHHHHHTT-HHHHHHHHHHHH-

Sequence (94 aa):
MEKKMQMALVYETLLCSPGMSDTVKLDMRVSRKALLLLAAAVESQLQNENADAATVKGFFEMETVEELEKIVGEILSKSDLSGLHSKLKNLQQS

Radius of gyration: 15.55 Å; chains: 1; bounding box: 42×29×32 Å

Organism: NCBI:txid2259619

Foldseek 3Di:
DVLVVVLVVVVVVVCPDPPNPPDFDDDDDADPLLVVLVVLLVVCVVVVPPPPNVVSVVVDDPVSVVRNVVVVVVVCVSSVNPVVVVVSVVSVVD

pLDDT: mean 84.59, std 10.94, range [52.09, 94.31]